Protein AF-A0A3M6VNR3-F1 (afdb_monomer_lite)

Foldseek 3Di:
DPPVVLVVQLVVLVVQLVVQLVCLVVVDVDVRSVVSNVLSCQQRVVLSVCVVVVVDDPVVSVVSNVVSVVVSVVVVVVCVVVVD

Organism: NCBI:txid542832

Secondary structure (DSSP, 8-state):
--HHHHHHHHHHHHHHHHHHHHHHHHH--SHHHHHHHHHHIIIIIHHHHHHHTTSS-HHHHHHHHHHHHHHHHHHHHHHHHHT-

pLDDT: mean 88.77, std 5.58, range [60.28, 95.62]

Structure (mmCIF, N/CA/C/O backbone):
data_AF-A0A3M6VNR3-F1
#
_entry.id   AF-A0A3M6VNR3-F1
#
loop_
_atom_site.group_PDB
_atom_site.id
_atom_site.type_symbol
_atom_site.label_atom_id
_atom_site.label_alt_id
_atom_site.label_comp_id
_atom_site.label_asym_id
_atom_site.label_entity_id
_atom_site.label_seq_id
_atom_site.pdbx_PDB_ins_code
_atom_site.Cartn_x
_atom_site.Cartn_y
_atom_site.Cartn_z
_atom_site.occupancy
_atom_site.B_iso_or_equiv
_atom_site.auth_seq_id
_atom_site.auth_comp_id
_atom_site.auth_asym_id
_atom_site.auth_atom_id
_atom_site.pdbx_PDB_model_num
ATOM 1 N N . MET A 1 1 ? -13.622 -3.060 17.154 1.00 70.56 1 MET A N 1
ATOM 2 C CA . MET A 1 1 ? -12.432 -3.934 17.020 1.00 70.56 1 MET A CA 1
ATOM 3 C C . MET A 1 1 ? -11.572 -3.789 18.271 1.00 70.56 1 MET A C 1
ATOM 5 O O . MET A 1 1 ? -11.536 -2.698 18.824 1.00 70.56 1 MET A O 1
ATOM 9 N N . LYS A 1 2 ? -10.926 -4.852 18.770 1.00 86.06 2 LYS A N 1
ATOM 10 C CA . LYS A 1 2 ? -10.045 -4.738 19.951 1.00 86.06 2 LYS A CA 1
ATOM 11 C C . LYS A 1 2 ? -8.801 -3.914 19.583 1.00 86.06 2 LYS A C 1
ATOM 13 O O . LYS A 1 2 ? -8.224 -4.147 18.524 1.00 86.06 2 LYS A O 1
ATOM 18 N N . ARG A 1 3 ? -8.357 -3.001 20.456 1.00 83.44 3 ARG A N 1
ATOM 19 C CA . ARG A 1 3 ? -7.206 -2.101 20.210 1.00 83.44 3 ARG A CA 1
ATOM 20 C C . ARG A 1 3 ? -5.937 -2.841 19.764 1.00 83.44 3 ARG A C 1
ATOM 22 O O . ARG A 1 3 ? -5.247 -2.380 18.865 1.00 83.44 3 ARG A O 1
ATOM 29 N N . ASN A 1 4 ? -5.676 -4.021 20.326 1.00 88.25 4 ASN A N 1
ATOM 30 C CA . ASN A 1 4 ? -4.522 -4.843 19.947 1.00 88.25 4 ASN A CA 1
ATOM 31 C C . ASN A 1 4 ? -4.612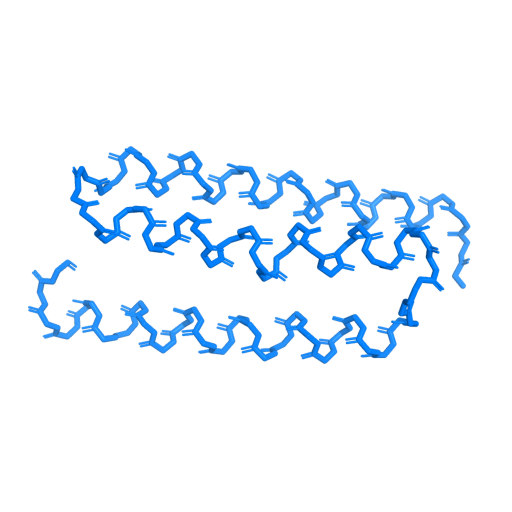 -5.327 18.492 1.00 88.25 4 ASN A C 1
ATOM 33 O O . ASN A 1 4 ? -3.620 -5.307 17.777 1.00 88.25 4 ASN A O 1
ATOM 37 N N . VAL A 1 5 ? -5.811 -5.692 18.031 1.00 87.31 5 VAL A N 1
ATOM 38 C CA . VAL A 1 5 ? -6.046 -6.103 16.639 1.00 87.31 5 VAL A CA 1
ATOM 39 C C . VAL A 1 5 ? -5.839 -4.919 15.694 1.00 87.31 5 VAL A C 1
ATOM 41 O O . VAL A 1 5 ? -5.229 -5.076 14.647 1.00 87.31 5 VAL A O 1
ATOM 44 N N . GLN A 1 6 ? -6.269 -3.716 16.085 1.00 87.25 6 GLN A N 1
ATOM 45 C CA . GLN A 1 6 ? -6.061 -2.503 15.287 1.00 87.25 6 GLN A CA 1
ATOM 46 C C . GLN A 1 6 ? -4.588 -2.169 15.105 1.00 87.25 6 GLN A C 1
ATOM 48 O O . GLN A 1 6 ? -4.168 -1.867 13.993 1.00 87.25 6 GLN A O 1
ATOM 53 N N . LEU A 1 7 ? -3.799 -2.264 16.173 1.00 90.12 7 LEU A N 1
ATOM 54 C CA . LEU A 1 7 ? -2.360 -2.032 16.096 1.00 90.12 7 LEU A CA 1
ATOM 55 C C . LEU A 1 7 ? -1.663 -3.063 15.204 1.00 90.12 7 LEU A C 1
ATOM 57 O O . LEU A 1 7 ? -0.806 -2.681 14.415 1.00 90.12 7 LEU A O 1
ATOM 61 N N . ILE A 1 8 ? -2.063 -4.336 15.285 1.00 91.81 8 ILE A N 1
ATOM 62 C CA . ILE A 1 8 ? -1.526 -5.397 14.423 1.00 91.81 8 ILE A CA 1
ATOM 63 C C . ILE A 1 8 ? -1.860 -5.121 12.954 1.00 91.81 8 ILE A C 1
ATOM 65 O O . ILE A 1 8 ? -0.965 -5.144 12.117 1.00 91.81 8 ILE A O 1
ATOM 69 N N . VAL A 1 9 ? -3.122 -4.811 12.640 1.00 89.69 9 VAL A N 1
ATOM 70 C CA . VAL A 1 9 ? -3.559 -4.529 11.262 1.00 89.69 9 VAL A CA 1
ATOM 71 C C . VAL A 1 9 ? -2.828 -3.314 10.692 1.00 89.69 9 VAL A C 1
ATOM 73 O O . VAL A 1 9 ? -2.274 -3.390 9.601 1.00 89.69 9 VAL A O 1
ATOM 76 N N . VAL A 1 10 ? -2.766 -2.208 11.438 1.00 91.69 10 VAL A N 1
ATOM 77 C CA . VAL A 1 10 ? -2.052 -0.997 11.003 1.00 91.69 10 VAL A CA 1
ATOM 78 C C . VAL A 1 10 ? -0.560 -1.275 10.817 1.00 91.69 10 VAL A C 1
ATOM 80 O O . VAL A 1 10 ? 0.014 -0.872 9.810 1.00 91.69 10 VAL A O 1
ATOM 83 N N . GLY A 1 11 ? 0.065 -1.987 11.757 1.00 92.62 11 GLY A N 1
ATOM 84 C CA . GLY A 1 11 ? 1.480 -2.346 11.673 1.00 92.62 11 GLY A CA 1
ATOM 85 C C . GLY A 1 11 ? 1.798 -3.212 10.453 1.00 92.62 11 GLY A C 1
ATOM 86 O O . GLY A 1 11 ? 2.769 -2.937 9.753 1.00 92.62 11 GLY A O 1
ATOM 87 N N . LEU A 1 12 ? 0.958 -4.207 10.154 1.00 95.06 12 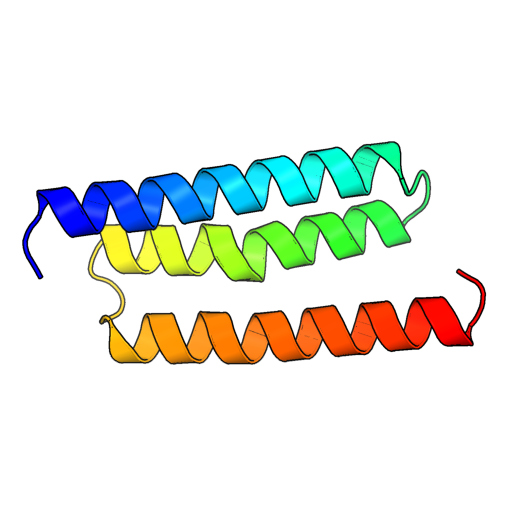LEU A N 1
ATOM 88 C CA . LEU A 1 12 ? 1.110 -5.058 8.971 1.00 95.06 12 LEU A CA 1
ATOM 89 C C . LEU A 1 12 ? 0.983 -4.265 7.669 1.00 95.06 12 LEU A C 1
ATOM 91 O O . LEU A 1 12 ? 1.774 -4.475 6.754 1.00 95.06 12 LEU A O 1
ATOM 95 N N . LEU A 1 13 ? 0.028 -3.339 7.586 1.00 93.50 13 LEU A N 1
ATOM 96 C CA . LEU A 1 13 ? -0.162 -2.517 6.389 1.00 93.50 13 LEU A CA 1
ATOM 97 C C . LEU A 1 13 ? 1.003 -1.552 6.159 1.00 93.50 13 LEU A C 1
ATOM 99 O O . LEU A 1 13 ? 1.434 -1.385 5.023 1.00 93.50 13 LEU A O 1
ATOM 103 N N . LEU A 1 14 ? 1.556 -0.969 7.226 1.00 93.81 14 LEU A N 1
ATOM 104 C CA . LEU A 1 14 ? 2.757 -0.136 7.134 1.00 93.81 14 LEU A CA 1
ATOM 105 C C . LEU A 1 14 ? 3.984 -0.945 6.709 1.00 93.81 14 LEU A C 1
ATOM 107 O O . LEU A 1 14 ? 4.755 -0.486 5.868 1.00 93.81 14 LEU A O 1
ATOM 111 N N . LEU A 1 15 ? 4.153 -2.153 7.256 1.00 95.62 15 LEU A N 1
ATOM 112 C CA . LEU A 1 15 ? 5.234 -3.047 6.849 1.00 95.62 15 LEU A CA 1
ATOM 113 C C . LEU A 1 15 ? 5.102 -3.425 5.370 1.00 95.62 15 LEU A C 1
ATOM 115 O O . LEU A 1 15 ? 6.085 -3.374 4.638 1.00 95.62 15 LEU A O 1
ATOM 119 N N . LEU A 1 16 ? 3.890 -3.754 4.920 1.00 94.06 16 LEU A N 1
ATOM 120 C CA . LEU A 1 16 ? 3.628 -4.096 3.527 1.00 94.06 16 LEU A CA 1
ATOM 121 C C . LEU A 1 16 ? 3.890 -2.910 2.587 1.00 94.06 16 LEU A C 1
ATOM 123 O O . LEU A 1 16 ? 4.512 -3.096 1.545 1.00 94.06 16 LEU A O 1
ATOM 127 N N . ALA A 1 17 ? 3.498 -1.693 2.979 1.00 92.94 17 ALA A N 1
ATOM 128 C CA . ALA A 1 17 ? 3.814 -0.473 2.236 1.00 92.94 17 ALA A CA 1
ATOM 129 C C . ALA A 1 17 ? 5.330 -0.289 2.078 1.00 92.94 17 ALA A C 1
ATOM 131 O O . ALA A 1 17 ? 5.816 -0.033 0.979 1.00 92.94 17 ALA A O 1
ATOM 132 N N . LEU A 1 18 ? 6.083 -0.465 3.169 1.00 94.69 18 LEU A N 1
ATOM 133 C CA . LEU A 1 18 ? 7.538 -0.335 3.166 1.00 94.69 18 LEU A CA 1
ATOM 134 C C . LEU A 1 18 ? 8.198 -1.379 2.259 1.00 94.69 18 LEU A C 1
ATOM 136 O O . LEU A 1 18 ? 9.061 -1.032 1.455 1.00 94.69 18 LEU A O 1
ATOM 140 N N . VAL A 1 19 ? 7.778 -2.642 2.364 1.00 95.12 19 VAL A N 1
ATOM 141 C CA . VAL A 1 19 ? 8.265 -3.721 1.493 1.00 95.12 19 VAL A CA 1
ATOM 142 C C . VAL A 1 19 ? 7.982 -3.385 0.030 1.00 95.12 19 VAL A C 1
ATOM 144 O O . VAL A 1 19 ? 8.881 -3.494 -0.798 1.00 95.12 19 VAL A O 1
ATOM 147 N N . GLY A 1 20 ? 6.773 -2.916 -0.282 1.00 90.75 20 GLY A N 1
ATOM 148 C CA . GLY A 1 20 ? 6.395 -2.499 -1.629 1.00 90.75 20 GLY A CA 1
ATOM 149 C C . GLY A 1 20 ? 7.276 -1.383 -2.194 1.00 90.75 20 GLY A C 1
ATOM 150 O O . GLY A 1 20 ? 7.731 -1.484 -3.332 1.00 90.75 20 GLY A O 1
ATOM 151 N N . VAL A 1 21 ? 7.589 -0.364 -1.387 1.00 91.50 21 VAL A N 1
ATOM 152 C CA . VAL A 1 21 ? 8.509 0.725 -1.765 1.00 91.50 21 VAL A CA 1
ATOM 153 C C . VAL A 1 21 ? 9.925 0.203 -2.015 1.00 91.50 21 VAL A C 1
ATOM 155 O O . VAL A 1 21 ? 10.537 0.554 -3.020 1.00 91.50 21 VAL A O 1
ATOM 158 N N . ILE A 1 22 ? 10.447 -0.661 -1.139 1.00 92.75 22 ILE A N 1
ATOM 159 C CA . ILE A 1 22 ? 11.788 -1.241 -1.311 1.00 92.75 22 ILE A CA 1
ATOM 160 C C . ILE A 1 22 ? 11.843 -2.051 -2.606 1.00 92.75 22 ILE A C 1
ATOM 162 O O . ILE A 1 22 ? 12.737 -1.837 -3.424 1.00 92.75 22 ILE A O 1
ATOM 166 N N . VAL A 1 23 ? 10.869 -2.935 -2.833 1.00 90.44 23 VAL A N 1
ATO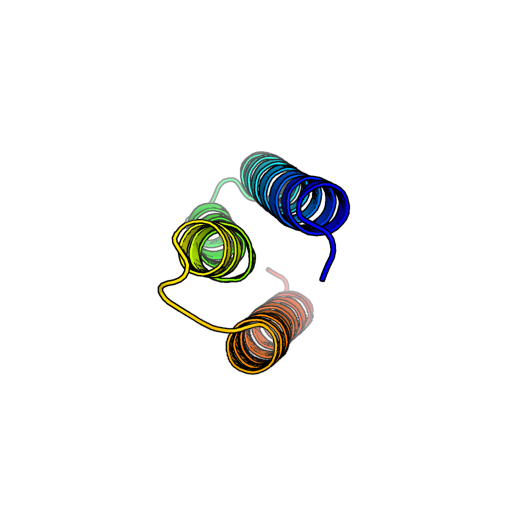M 167 C CA . VAL A 1 23 ? 10.796 -3.737 -4.059 1.00 90.44 23 VAL A CA 1
ATOM 168 C C . VAL A 1 23 ? 10.718 -2.833 -5.284 1.00 90.44 23 VAL A C 1
ATOM 170 O O . VAL A 1 23 ? 11.475 -3.043 -6.224 1.00 90.44 23 VAL A O 1
ATOM 173 N N . ALA A 1 24 ? 9.882 -1.793 -5.262 1.00 88.06 24 ALA A N 1
ATOM 174 C CA . ALA A 1 24 ? 9.774 -0.846 -6.366 1.00 88.06 24 ALA A CA 1
ATOM 175 C C . ALA A 1 24 ? 11.095 -0.109 -6.642 1.00 88.06 24 ALA A C 1
ATOM 177 O O . ALA A 1 24 ? 11.475 0.029 -7.800 1.00 88.06 24 ALA A O 1
ATOM 178 N N . SER A 1 25 ? 11.825 0.300 -5.599 1.00 85.75 25 SER A N 1
ATOM 179 C CA . SER A 1 25 ? 13.123 0.975 -5.744 1.00 85.75 25 SER A CA 1
ATOM 180 C C . SER A 1 25 ? 14.235 0.083 -6.302 1.00 85.75 25 SER A C 1
ATOM 182 O O . SER A 1 25 ? 15.164 0.585 -6.929 1.00 85.75 25 SER A O 1
ATOM 184 N N . VAL A 1 26 ? 14.155 -1.232 -6.072 1.00 87.50 26 VAL A N 1
ATOM 185 C CA . VAL A 1 26 ? 15.150 -2.204 -6.553 1.00 87.50 26 VAL A CA 1
ATOM 186 C C . VAL A 1 26 ? 14.780 -2.731 -7.939 1.00 87.50 26 VAL A C 1
ATOM 188 O O . VAL A 1 26 ? 15.660 -2.925 -8.773 1.00 87.50 26 VAL A O 1
ATOM 191 N N . ALA A 1 27 ? 13.492 -2.967 -8.190 1.00 85.19 27 ALA A N 1
ATOM 192 C CA . ALA A 1 27 ? 12.999 -3.524 -9.446 1.00 85.19 27 ALA A CA 1
ATOM 193 C C . ALA A 1 27 ? 12.974 -2.494 -10.583 1.00 85.19 27 ALA A C 1
ATOM 195 O O . ALA A 1 27 ? 13.159 -2.863 -11.739 1.00 85.19 27 ALA A O 1
ATOM 196 N N . TYR A 1 28 ? 12.773 -1.212 -10.265 1.00 82.00 28 TYR A N 1
ATOM 197 C CA . TYR A 1 28 ? 12.611 -0.158 -11.259 1.00 82.00 28 TYR A CA 1
ATOM 198 C C . TYR A 1 28 ? 13.550 1.016 -10.953 1.00 82.00 28 TYR A C 1
ATOM 200 O O . TYR A 1 28 ? 13.368 1.746 -9.981 1.00 82.00 28 TYR A O 1
ATOM 208 N N . SER A 1 29 ? 14.547 1.237 -11.812 1.00 73.81 29 SER A N 1
ATOM 209 C CA . SER A 1 29 ? 15.507 2.349 -11.687 1.00 73.81 29 SER A CA 1
ATOM 210 C C . SER A 1 29 ? 15.018 3.663 -12.315 1.00 73.81 29 SER A C 1
ATOM 212 O O . SER A 1 29 ? 15.728 4.669 -12.298 1.00 73.81 29 SER A O 1
ATOM 214 N N . THR A 1 30 ? 13.816 3.660 -12.891 1.00 81.19 30 THR A N 1
ATOM 215 C CA . THR A 1 30 ? 13.238 4.769 -13.657 1.00 81.19 30 THR A CA 1
ATOM 216 C C . THR A 1 30 ? 12.149 5.499 -12.865 1.00 81.19 30 THR A C 1
ATOM 218 O O . THR A 1 30 ? 11.792 5.121 -11.747 1.00 81.19 30 THR A O 1
ATOM 221 N N . ALA A 1 31 ? 11.568 6.545 -13.463 1.00 84.50 31 ALA A N 1
ATOM 222 C CA . ALA A 1 31 ? 10.409 7.250 -12.911 1.00 84.50 31 ALA A CA 1
ATOM 223 C C . ALA A 1 31 ? 9.232 6.311 -12.569 1.00 84.50 31 ALA A C 1
ATOM 225 O O . ALA A 1 31 ? 8.454 6.609 -11.663 1.00 84.50 31 ALA A O 1
ATOM 226 N N . TRP A 1 32 ? 9.146 5.152 -13.230 1.00 85.00 32 TRP A N 1
ATOM 227 C CA . TRP A 1 32 ? 8.171 4.111 -12.923 1.00 85.00 32 TRP A CA 1
ATOM 228 C C . TRP A 1 32 ? 8.318 3.563 -11.496 1.00 85.00 32 TRP A C 1
ATOM 230 O O . TRP A 1 32 ? 7.329 3.424 -10.781 1.00 85.00 32 TRP A O 1
ATOM 240 N N . GLY A 1 33 ? 9.547 3.360 -11.013 1.00 85.62 33 GLY A N 1
ATOM 241 C CA . GLY A 1 33 ? 9.798 2.907 -9.641 1.00 85.62 33 GLY A CA 1
ATOM 242 C C . GLY A 1 33 ? 9.337 3.900 -8.585 1.00 85.62 33 GLY A C 1
ATOM 243 O O . GLY A 1 33 ? 8.757 3.510 -7.568 1.00 85.62 33 GLY A O 1
ATOM 244 N N . LEU A 1 34 ? 9.526 5.196 -8.849 1.00 87.31 34 LEU A N 1
ATOM 245 C CA . LEU A 1 34 ? 9.015 6.267 -7.992 1.00 87.31 34 LEU A CA 1
ATOM 246 C C . LEU A 1 34 ? 7.485 6.300 -7.991 1.00 87.31 34 LEU A C 1
ATOM 248 O O . LEU A 1 34 ? 6.881 6.430 -6.927 1.00 87.31 34 LEU A O 1
ATOM 252 N N . PHE A 1 35 ? 6.858 6.133 -9.156 1.00 88.25 35 PHE A N 1
ATOM 253 C CA . PHE A 1 35 ? 5.404 6.073 -9.277 1.00 88.25 35 PHE A CA 1
ATOM 254 C C . PHE A 1 35 ? 4.811 4.876 -8.518 1.00 88.25 35 PHE A C 1
ATOM 256 O O . PHE A 1 35 ? 3.902 5.046 -7.706 1.00 88.25 35 PHE A O 1
ATOM 263 N N . VAL A 1 36 ? 5.371 3.676 -8.690 1.00 87.25 36 VAL A N 1
ATOM 264 C CA . VAL A 1 36 ? 4.935 2.475 -7.960 1.00 87.25 36 VAL A CA 1
ATOM 265 C C . VAL A 1 36 ? 5.153 2.639 -6.453 1.00 87.25 36 VAL A C 1
ATOM 267 O O . VAL A 1 36 ? 4.279 2.290 -5.661 1.00 87.25 36 VAL A O 1
ATOM 270 N N . SER A 1 37 ? 6.281 3.222 -6.038 1.00 88.88 37 SER A N 1
ATOM 271 C CA . SER A 1 37 ? 6.549 3.531 -4.626 1.00 88.88 37 SER A CA 1
ATOM 272 C C . SER A 1 37 ? 5.506 4.487 -4.046 1.00 88.88 37 SER A C 1
ATOM 274 O O . SER A 1 37 ? 5.010 4.266 -2.941 1.00 88.88 37 SER A O 1
ATOM 276 N N . PHE A 1 38 ? 5.135 5.526 -4.799 1.00 90.56 38 PHE A N 1
ATOM 277 C CA . PHE A 1 38 ? 4.077 6.453 -4.413 1.00 90.56 38 PHE A CA 1
ATOM 278 C C . PHE A 1 38 ? 2.745 5.724 -4.214 1.00 90.56 38 PHE A C 1
ATOM 280 O O . PHE A 1 38 ? 2.104 5.927 -3.184 1.00 90.56 38 PHE A O 1
ATOM 287 N N . LEU A 1 39 ? 2.380 4.813 -5.122 1.00 90.06 39 LEU A N 1
ATOM 288 C CA . LEU A 1 39 ? 1.156 4.023 -4.993 1.00 90.06 39 LEU A CA 1
ATOM 289 C C . LEU A 1 39 ? 1.147 3.148 -3.734 1.00 90.06 39 LEU A C 1
ATOM 291 O O . LEU A 1 39 ? 0.125 3.088 -3.061 1.00 90.06 39 LEU A O 1
ATOM 295 N N . TRP A 1 40 ? 2.261 2.516 -3.353 1.00 90.94 40 TRP A N 1
ATOM 296 C CA . TRP A 1 40 ? 2.329 1.750 -2.097 1.00 90.94 40 TRP A CA 1
ATOM 297 C C . TRP A 1 40 ? 2.110 2.627 -0.858 1.00 90.94 40 TRP A C 1
ATOM 299 O O . TRP A 1 40 ? 1.425 2.221 0.087 1.00 90.94 40 TRP A O 1
ATOM 309 N N . ILE A 1 41 ? 2.658 3.845 -0.866 1.00 91.06 41 ILE A N 1
ATOM 310 C CA . ILE A 1 41 ? 2.479 4.813 0.221 1.00 91.06 41 ILE A CA 1
ATOM 311 C C . ILE A 1 41 ? 1.018 5.262 0.290 1.00 91.06 41 ILE A C 1
ATOM 313 O O . ILE A 1 41 ? 0.412 5.211 1.364 1.00 91.06 41 ILE A O 1
ATOM 317 N N . THR A 1 42 ? 0.433 5.677 -0.834 1.00 90.75 42 THR A N 1
ATOM 318 C CA . THR A 1 42 ? -0.949 6.162 -0.854 1.00 90.75 42 THR A CA 1
ATOM 319 C C . THR A 1 42 ? -1.953 5.056 -0.579 1.00 90.75 42 THR A C 1
ATOM 321 O O . THR A 1 42 ? -2.899 5.306 0.154 1.00 90.75 42 THR A O 1
ATOM 324 N N . ALA A 1 43 ? -1.714 3.842 -1.082 1.00 89.00 43 ALA A N 1
ATOM 325 C CA . ALA A 1 43 ? -2.632 2.718 -0.943 1.00 89.00 43 ALA A CA 1
ATOM 326 C C . ALA A 1 43 ? -2.667 2.144 0.469 1.00 89.00 43 ALA A C 1
ATOM 328 O O . ALA A 1 43 ? -3.726 1.784 0.970 1.00 89.00 43 ALA A O 1
ATOM 329 N N . LEU A 1 44 ? -1.511 2.018 1.125 1.00 90.62 44 LEU A N 1
ATOM 330 C CA . LEU A 1 44 ? -1.418 1.275 2.382 1.00 90.62 44 LEU A CA 1
ATOM 331 C C . LEU A 1 44 ? -1.014 2.150 3.566 1.00 90.62 44 LEU A C 1
ATOM 333 O O . LEU A 1 44 ? -1.605 2.038 4.645 1.00 90.62 44 LEU A O 1
ATOM 337 N N . ALA A 1 45 ? -0.026 3.032 3.399 1.00 90.25 45 ALA A N 1
ATOM 338 C CA . ALA A 1 45 ? 0.487 3.825 4.514 1.00 90.25 45 ALA A CA 1
ATOM 339 C C . ALA A 1 45 ? -0.491 4.933 4.928 1.00 90.25 45 ALA A C 1
ATOM 341 O O . ALA A 1 45 ? -0.776 5.090 6.115 1.00 90.25 45 ALA A O 1
ATOM 342 N N . ILE A 1 46 ? -1.066 5.664 3.970 1.00 91.62 46 ILE A N 1
ATOM 343 C CA . ILE A 1 46 ? -1.984 6.766 4.284 1.00 91.62 46 ILE A CA 1
ATOM 344 C C . ILE A 1 46 ? -3.281 6.251 4.947 1.00 91.62 46 ILE A C 1
ATOM 346 O O . ILE A 1 46 ? -3.568 6.687 6.067 1.00 91.62 46 ILE A O 1
ATOM 350 N N . PRO A 1 47 ? -4.036 5.286 4.378 1.00 91.62 47 PRO A N 1
ATOM 351 C CA . PRO A 1 47 ? -5.254 4.774 5.006 1.00 91.62 47 PRO A CA 1
ATOM 352 C C . PRO A 1 47 ? -5.006 4.147 6.381 1.00 91.62 47 PRO A C 1
ATOM 354 O O . PRO A 1 47 ? -5.815 4.322 7.293 1.00 91.62 47 PRO A O 1
ATOM 357 N N . SER A 1 48 ? -3.875 3.458 6.573 1.00 90.25 48 SER A N 1
ATOM 358 C CA . SER A 1 48 ? -3.539 2.847 7.867 1.00 90.25 48 SER A CA 1
ATOM 359 C C . SER A 1 48 ? -3.241 3.881 8.956 1.00 90.25 48 SER A C 1
ATOM 361 O O . SER A 1 48 ? -3.699 3.717 10.092 1.00 90.25 48 SER A O 1
ATOM 363 N N . ILE A 1 49 ? -2.564 4.983 8.620 1.00 92.12 49 ILE A N 1
ATOM 364 C CA . ILE A 1 49 ? -2.349 6.102 9.544 1.00 92.12 49 ILE A CA 1
ATOM 365 C C . ILE A 1 49 ? -3.675 6.793 9.861 1.00 92.12 49 ILE A C 1
ATOM 367 O O . ILE A 1 49 ? -3.980 6.987 11.039 1.00 92.12 49 ILE A O 1
ATOM 371 N N . LEU A 1 50 ? -4.485 7.106 8.843 1.00 93.06 50 LEU A N 1
ATOM 372 C CA . LEU A 1 50 ? -5.792 7.750 9.016 1.00 93.06 50 LEU A CA 1
ATOM 373 C C . LEU A 1 50 ? -6.722 6.920 9.910 1.00 93.06 50 LEU A C 1
ATOM 375 O O . LEU A 1 50 ? -7.405 7.465 10.778 1.00 93.06 50 LEU A O 1
ATOM 379 N N . TYR A 1 51 ? -6.702 5.596 9.759 1.00 91.94 51 TYR A N 1
ATOM 380 C CA . TYR A 1 51 ? -7.461 4.694 10.617 1.00 91.94 51 TYR A CA 1
ATOM 381 C C . TYR A 1 51 ? -6.922 4.649 12.052 1.00 91.94 51 TYR A C 1
ATOM 383 O O . TYR A 1 51 ? -7.692 4.619 13.012 1.00 91.94 51 TYR A O 1
ATOM 391 N N . ARG A 1 52 ? -5.595 4.688 12.239 1.00 91.56 52 ARG A N 1
ATOM 392 C CA . ARG A 1 52 ? -4.969 4.730 13.572 1.00 91.56 52 ARG A CA 1
ATOM 393 C C . ARG A 1 52 ? -5.322 6.002 14.337 1.00 91.56 52 ARG A C 1
ATOM 395 O O . ARG A 1 52 ? -5.565 5.928 15.539 1.00 91.56 52 ARG A O 1
ATOM 402 N N . VAL A 1 53 ? -5.329 7.149 13.662 1.00 93.44 53 VAL A N 1
ATOM 403 C CA . VAL A 1 53 ? -5.682 8.443 14.271 1.00 93.44 53 VAL A CA 1
ATOM 404 C C . VAL A 1 53 ? -7.194 8.677 14.330 1.00 93.44 53 VAL A C 1
ATOM 406 O O . VAL A 1 53 ? -7.626 9.756 14.720 1.00 93.44 53 VAL A O 1
ATOM 409 N N . ASN A 1 54 ? -7.996 7.664 13.977 1.00 91.44 54 ASN A N 1
ATOM 410 C CA . ASN A 1 54 ? -9.457 7.701 13.995 1.00 91.44 54 ASN A CA 1
ATOM 411 C C . ASN A 1 54 ? -10.056 8.814 13.108 1.00 91.44 54 ASN A C 1
ATOM 413 O O . ASN A 1 54 ? -11.145 9.310 13.385 1.00 91.44 54 ASN A O 1
ATOM 417 N N . ALA A 1 55 ? -9.343 9.202 12.043 1.00 94.56 55 ALA A N 1
ATOM 418 C CA . ALA A 1 55 ? -9.831 10.135 11.026 1.00 94.56 55 ALA A CA 1
ATOM 419 C C . ALA A 1 55 ? -10.793 9.457 10.036 1.00 94.56 55 ALA A C 1
ATOM 421 O O . ALA A 1 55 ? -11.630 10.124 9.434 1.00 94.56 55 ALA A O 1
ATOM 422 N N . ILE A 1 56 ? -10.687 8.132 9.884 1.00 93.81 56 ILE A N 1
ATOM 423 C CA . ILE A 1 56 ? -11.596 7.296 9.094 1.00 93.81 56 ILE A CA 1
ATOM 424 C C . ILE A 1 56 ? -12.010 6.061 9.896 1.00 93.81 56 ILE A C 1
ATOM 426 O O . ILE A 1 56 ? -11.285 5.607 10.784 1.00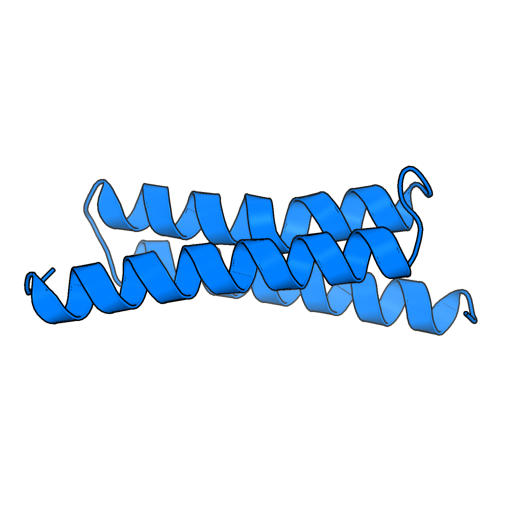 93.81 56 ILE A O 1
ATOM 430 N N . ASN A 1 57 ? -13.167 5.491 9.569 1.00 92.81 57 ASN A N 1
ATOM 431 C CA . ASN A 1 57 ? -13.640 4.247 10.171 1.00 92.81 57 ASN A CA 1
ATOM 432 C C . ASN A 1 57 ? -13.186 3.004 9.374 1.00 92.81 57 ASN A C 1
ATOM 434 O O . ASN A 1 57 ? -12.531 3.098 8.336 1.00 92.81 57 ASN A O 1
ATOM 438 N N . GLY A 1 58 ? -13.541 1.812 9.866 1.00 89.38 58 GLY A N 1
ATOM 439 C CA . GLY A 1 58 ? -13.109 0.550 9.257 1.00 89.38 58 GLY A CA 1
ATOM 440 C C . GLY A 1 58 ? -13.682 0.293 7.861 1.00 89.38 58 GLY A C 1
ATOM 441 O O . GLY A 1 58 ? -12.984 -0.279 7.029 1.00 89.38 58 GLY A O 1
ATOM 442 N N . SER A 1 59 ? -14.915 0.727 7.573 1.00 93.62 59 SER A N 1
ATOM 443 C CA . SER A 1 59 ? -15.487 0.554 6.233 1.00 93.62 59 SER A CA 1
ATOM 444 C C . SER A 1 59 ? -14.826 1.498 5.236 1.00 93.62 59 SER A C 1
ATOM 446 O O . SER A 1 59 ? -14.434 1.054 4.165 1.00 93.62 59 SER A O 1
ATOM 448 N N . GLN A 1 60 ? -14.613 2.763 5.605 1.00 93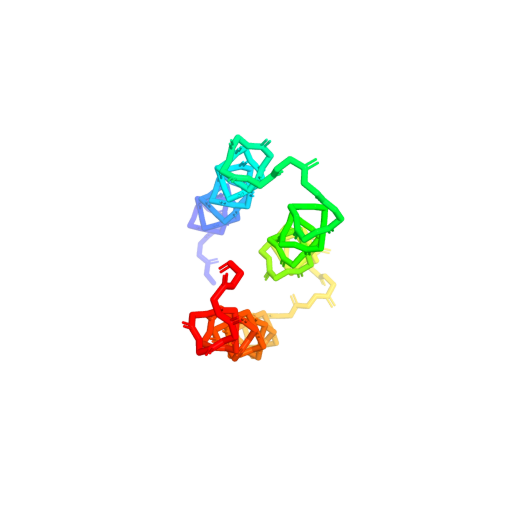.88 60 GLN A N 1
ATOM 449 C CA . GLN A 1 60 ? -13.878 3.734 4.790 1.00 93.88 60 GLN A CA 1
ATOM 450 C C . GLN A 1 60 ? -12.451 3.266 4.495 1.00 93.88 60 GLN A C 1
ATOM 452 O O . GLN A 1 60 ? -12.008 3.345 3.355 1.00 93.88 60 GLN A O 1
ATOM 457 N N . MET A 1 61 ? -11.753 2.724 5.497 1.00 92.75 61 MET A N 1
ATOM 458 C CA . MET A 1 61 ? -10.431 2.135 5.296 1.00 92.75 61 MET A CA 1
ATOM 459 C C . MET A 1 61 ? -10.473 0.962 4.311 1.00 92.75 61 MET A C 1
ATOM 461 O O . MET A 1 61 ? -9.636 0.892 3.420 1.00 92.75 61 MET A O 1
ATOM 465 N N . GLY A 1 62 ? -11.454 0.065 4.444 1.00 90.88 62 GLY A N 1
ATOM 466 C CA . GLY A 1 62 ? -11.640 -1.046 3.510 1.00 90.88 62 GLY A CA 1
ATOM 467 C C . GLY A 1 62 ? -11.895 -0.578 2.076 1.00 90.88 62 GLY A C 1
ATOM 468 O O . GLY A 1 62 ? -11.292 -1.112 1.150 1.00 90.88 62 GLY A O 1
ATOM 469 N N . TRP A 1 63 ? -12.734 0.447 1.894 1.00 93.62 63 TRP A N 1
ATOM 470 C CA . TRP A 1 63 ? -13.010 1.034 0.581 1.00 93.62 63 TRP A CA 1
ATOM 471 C C . TRP A 1 63 ? -11.772 1.668 -0.053 1.00 93.62 63 TRP A C 1
ATOM 473 O O . TRP A 1 63 ? -11.529 1.420 -1.229 1.00 93.62 63 TRP A O 1
ATOM 483 N N . LEU A 1 64 ? -10.978 2.419 0.719 1.00 92.50 64 LEU A N 1
ATOM 484 C CA . LEU A 1 64 ? -9.727 3.018 0.237 1.00 92.50 64 LEU A CA 1
ATOM 485 C C . LEU A 1 64 ? -8.705 1.946 -0.159 1.00 92.50 64 LEU A C 1
ATOM 487 O O . LEU A 1 64 ? -8.163 1.977 -1.256 1.00 92.50 64 LEU A O 1
ATOM 491 N N . LEU A 1 65 ? -8.504 0.932 0.689 1.00 91.00 65 LEU A N 1
ATOM 492 C CA . LEU A 1 65 ? -7.610 -0.181 0.360 1.00 91.00 65 LEU A CA 1
ATOM 493 C C . LEU A 1 65 ? -8.049 -0.893 -0.928 1.00 91.00 65 LEU A C 1
ATOM 495 O O . LEU A 1 65 ? -7.217 -1.211 -1.773 1.00 91.00 65 LEU A O 1
ATOM 499 N N . ALA A 1 66 ? -9.352 -1.133 -1.096 1.00 90.50 66 ALA A N 1
ATOM 500 C CA . ALA A 1 66 ? -9.883 -1.795 -2.281 1.00 90.50 66 ALA A CA 1
ATOM 501 C C . ALA A 1 66 ? -9.727 -0.944 -3.551 1.00 90.50 66 ALA A C 1
ATOM 503 O O . ALA A 1 66 ? -9.305 -1.477 -4.580 1.00 90.50 66 ALA A O 1
ATOM 504 N N . SER A 1 67 ? -10.034 0.359 -3.493 1.00 91.81 67 SER A N 1
ATOM 505 C CA . SER A 1 67 ? -9.865 1.258 -4.642 1.00 91.81 67 SER A CA 1
ATOM 506 C C . SER A 1 67 ? -8.406 1.359 -5.059 1.00 91.81 67 SER A C 1
ATOM 508 O O . SER A 1 67 ? -8.093 1.276 -6.245 1.00 91.81 67 SER A O 1
ATOM 510 N N . ASP A 1 68 ? -7.508 1.473 -4.088 1.00 88.44 68 ASP A N 1
ATOM 511 C CA . ASP A 1 68 ? -6.104 1.741 -4.363 1.00 88.44 68 ASP A CA 1
ATOM 512 C C . ASP A 1 68 ? -5.394 0.488 -4.891 1.00 88.44 68 ASP A C 1
ATOM 514 O O . ASP A 1 68 ? -4.581 0.578 -5.811 1.00 88.44 68 ASP A O 1
ATOM 518 N N . VAL A 1 69 ? -5.772 -0.701 -4.402 1.00 86.75 69 VAL A N 1
ATOM 519 C CA . VAL A 1 69 ? -5.347 -1.982 -4.993 1.00 86.75 69 VAL A CA 1
ATOM 520 C C . VAL A 1 69 ? -5.836 -2.110 -6.435 1.00 86.75 69 VAL A C 1
ATOM 522 O O . VAL A 1 69 ? -5.083 -2.582 -7.286 1.00 86.75 69 VAL A O 1
ATOM 525 N N . PHE A 1 70 ? -7.060 -1.670 -6.741 1.00 91.06 70 PHE A N 1
ATOM 526 C CA . PHE A 1 70 ? -7.592 -1.715 -8.105 1.00 91.06 70 PHE A CA 1
ATOM 527 C C . PHE A 1 70 ? -6.800 -0.806 -9.056 1.00 91.06 70 PHE A C 1
ATOM 529 O O . PHE A 1 70 ? -6.457 -1.208 -10.171 1.00 91.06 70 PHE A O 1
ATOM 536 N N . VAL A 1 71 ? -6.454 0.400 -8.598 1.00 89.56 71 VAL A N 1
ATOM 537 C CA . VAL A 1 71 ? -5.604 1.339 -9.342 1.00 89.56 71 VAL A CA 1
ATOM 538 C C . VAL A 1 71 ? -4.211 0.745 -9.558 1.00 89.56 71 VAL A C 1
ATOM 540 O O . VAL A 1 71 ? -3.746 0.684 -10.696 1.00 89.56 71 VAL A O 1
ATOM 543 N N . LEU A 1 72 ? -3.572 0.235 -8.501 1.00 86.00 72 LEU A N 1
ATOM 544 C CA . LEU A 1 72 ? -2.250 -0.388 -8.586 1.00 86.00 72 LEU A CA 1
ATOM 545 C C . LEU A 1 72 ? -2.242 -1.573 -9.562 1.00 86.00 72 LEU A C 1
ATOM 547 O O . LEU A 1 72 ? -1.371 -1.650 -10.426 1.00 86.00 72 LEU A O 1
ATOM 551 N N . ALA A 1 73 ? -3.230 -2.464 -9.473 1.00 87.25 73 ALA A N 1
ATOM 552 C CA . ALA A 1 73 ? -3.360 -3.609 -10.371 1.00 87.25 73 ALA A CA 1
ATOM 553 C C . ALA A 1 73 ? -3.560 -3.184 -11.835 1.00 87.25 73 ALA A C 1
ATOM 555 O O . ALA A 1 73 ? -3.007 -3.814 -12.738 1.00 87.25 73 ALA A O 1
ATOM 556 N N . SER A 1 74 ? -4.303 -2.101 -12.075 1.00 89.75 74 SER A N 1
ATOM 557 C CA . SER A 1 74 ? -4.521 -1.559 -13.421 1.00 89.75 74 SER A CA 1
ATOM 558 C C . SER A 1 74 ? -3.215 -1.052 -14.036 1.00 89.75 74 SER A C 1
ATOM 560 O O . SER A 1 74 ? -2.906 -1.382 -15.179 1.00 89.75 74 SER A O 1
ATOM 562 N N . PHE A 1 75 ? -2.408 -0.317 -13.267 1.00 86.44 75 PHE A N 1
ATOM 563 C CA . PHE A 1 75 ? -1.100 0.164 -13.720 1.00 86.44 75 PHE A CA 1
ATOM 564 C C . PHE A 1 75 ? -0.084 -0.964 -13.915 1.00 86.44 75 PHE A C 1
ATOM 566 O O . PHE A 1 75 ? 0.658 -0.943 -14.890 1.00 86.44 75 PHE A O 1
ATOM 573 N N . MET A 1 76 ? -0.085 -1.980 -13.049 1.00 82.94 76 MET A N 1
ATOM 574 C CA . MET A 1 76 ? 0.759 -3.169 -13.229 1.00 82.94 76 MET A CA 1
ATOM 575 C C . MET A 1 76 ? 0.375 -3.956 -14.484 1.00 82.94 76 MET A C 1
ATOM 577 O O . MET A 1 76 ? 1.243 -4.416 -15.220 1.00 82.94 76 MET A O 1
ATOM 581 N N . SER A 1 77 ? -0.926 -4.083 -14.754 1.00 88.00 77 SER A N 1
ATOM 582 C CA . SER A 1 77 ? -1.419 -4.726 -15.975 1.00 88.00 77 SER A CA 1
ATOM 583 C C . SER A 1 77 ? -1.033 -3.927 -17.217 1.00 88.00 77 SER A C 1
ATOM 585 O O . SER A 1 77 ? -0.658 -4.512 -18.228 1.00 88.00 77 SER A O 1
ATOM 587 N N . LEU A 1 78 ? -1.091 -2.594 -17.135 1.00 86.31 78 LEU A N 1
ATOM 588 C CA . LEU A 1 78 ? -0.645 -1.720 -18.213 1.00 86.31 78 LEU A CA 1
ATOM 589 C C . LEU A 1 78 ? 0.852 -1.893 -18.482 1.00 86.31 78 LEU A C 1
ATOM 591 O O . LEU A 1 78 ? 1.196 -2.143 -19.630 1.00 86.31 78 LEU A O 1
ATOM 595 N N . ALA A 1 79 ? 1.698 -1.845 -17.447 1.00 82.25 79 ALA A N 1
ATOM 596 C CA . ALA A 1 79 ? 3.145 -2.051 -17.571 1.00 82.25 79 ALA A CA 1
ATOM 597 C C . ALA A 1 79 ? 3.483 -3.398 -18.223 1.00 82.25 79 ALA A C 1
ATOM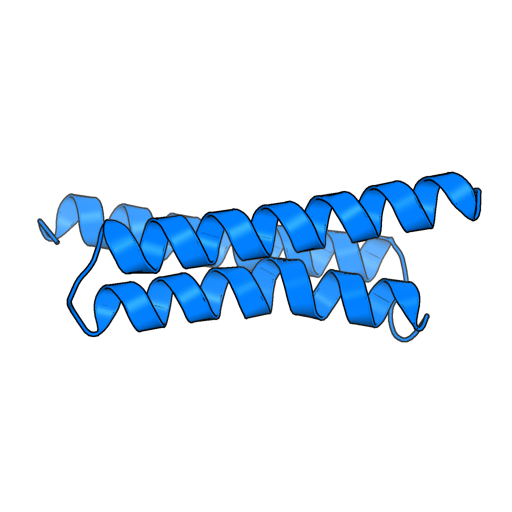 599 O O . ALA A 1 79 ? 4.257 -3.464 -19.177 1.00 82.25 79 ALA A O 1
ATOM 600 N N . LEU A 1 80 ? 2.800 -4.463 -17.787 1.00 83.88 80 LEU A N 1
ATOM 601 C CA . LEU A 1 80 ? 2.971 -5.801 -18.347 1.00 83.88 80 LEU A CA 1
ATOM 602 C C . LEU A 1 80 ? 2.654 -5.855 -19.850 1.00 83.88 80 LEU A C 1
ATOM 604 O O . LEU A 1 80 ? 3.331 -6.557 -20.598 1.00 83.88 80 LEU A O 1
ATOM 608 N N . VAL A 1 81 ? 1.621 -5.135 -20.298 1.00 90.56 81 VAL A N 1
ATOM 609 C CA . VAL A 1 81 ? 1.224 -5.092 -21.715 1.00 90.56 81 VAL A CA 1
ATOM 610 C C . VAL A 1 81 ? 2.101 -4.131 -22.522 1.00 90.56 81 VAL A C 1
ATOM 612 O O . VAL A 1 81 ? 2.345 -4.386 -23.701 1.00 90.56 81 VAL A O 1
ATOM 615 N N . SER A 1 82 ? 2.592 -3.045 -21.920 1.00 83.06 82 SER A N 1
ATOM 616 C CA . SER A 1 82 ? 3.478 -2.079 -22.580 1.00 83.06 82 SER A CA 1
ATOM 617 C C . SER A 1 82 ? 4.938 -2.528 -22.648 1.00 83.06 82 SER A C 1
ATOM 619 O O . SER A 1 82 ? 5.714 -1.909 -23.373 1.00 83.06 82 SER A O 1
ATOM 621 N N . GLY A 1 83 ? 5.307 -3.605 -21.947 1.00 73.81 83 GLY A N 1
ATOM 622 C CA . GLY A 1 83 ? 6.683 -4.100 -21.884 1.00 73.81 83 GLY A CA 1
ATOM 623 C C . GLY A 1 83 ? 7.600 -3.224 -21.027 1.00 73.81 83 GLY A C 1
ATOM 624 O O . GLY A 1 83 ? 8.802 -3.187 -21.291 1.00 73.81 83 GLY A O 1
ATOM 625 N N . GLU A 1 84 ? 7.024 -2.515 -20.048 1.00 60.28 84 GLU A N 1
ATOM 626 C CA . GLU A 1 84 ? 7.761 -1.793 -18.998 1.00 60.28 84 GLU A CA 1
ATOM 627 C C . GLU A 1 84 ? 8.012 -2.672 -17.766 1.00 60.28 84 GLU A C 1
ATOM 629 O O . GLU A 1 84 ? 7.144 -3.517 -17.440 1.00 60.28 84 GLU A O 1
#

Sequence (84 aa):
MKRNVQLIVVGLLLLLALVGVIVASVAYSTAWGLFVSFLWITALAIPSILYRVNAINGSQMGWLLASDVFVLASFMSLALVSGE

Radius of gyration: 13.97 Å; chains: 1; bounding box: 31×16×43 Å